Protein AF-A0A1V5XJK2-F1 (afdb_monomer)

Secondary structure (DSSP, 8-state):
--HHHHHHHHHHHHHHHHHHHHHHHHHHHHHHHHHHHHS--HHHHHHHHHHHHTT-SS---EEEEEEEETTEEEEEEEETTEEEEEEEEEEETTEEEEEEEEE-

Solvent-accessible surface area (backbone atoms only — not comparable to full-atom values): 5847 Å² total; per-residue (Å²): 134,66,69,70,60,56,55,55,53,52,56,52,51,51,52,52,51,49,50,51,52,52,50,53,48,52,53,53,53,52,53,45,33,49,46,58,55,72,44,92,51,65,72,57,50,54,44,40,50,41,52,76,35,74,77,53,96,71,65,73,57,46,79,77,46,76,48,76,40,57,52,32,34,40,36,34,30,36,41,98,92,42,78,46,41,28,42,31,32,31,74,54,55,70,42,74,61,75,49,46,43,68,62,129

Structure (mmCIF, N/CA/C/O backbone):
data_AF-A0A1V5XJK2-F1
#
_entry.id   AF-A0A1V5XJK2-F1
#
loop_
_atom_site.group_PDB
_atom_site.id
_atom_site.type_symbol
_atom_site.label_atom_id
_atom_site.label_alt_id
_atom_site.label_comp_id
_atom_site.label_asym_id
_atom_site.label_entity_id
_atom_site.label_seq_id
_atom_site.pdbx_PDB_ins_code
_atom_site.Cartn_x
_atom_site.Cartn_y
_atom_site.Cartn_z
_atom_site.occupancy
_atom_site.B_iso_or_equiv
_atom_site.auth_seq_id
_atom_site.auth_comp_id
_atom_site.auth_asym_id
_atom_site.auth_atom_id
_atom_site.pdbx_PDB_model_num
ATOM 1 N N . MET A 1 1 ? 39.401 5.451 -40.936 1.00 55.19 1 MET A N 1
ATOM 2 C CA . MET A 1 1 ? 38.212 5.851 -40.144 1.00 55.19 1 MET A CA 1
ATOM 3 C C . MET A 1 1 ? 38.719 6.544 -38.882 1.00 55.19 1 MET A C 1
ATOM 5 O O . MET A 1 1 ? 39.539 5.954 -38.197 1.00 55.19 1 MET A O 1
ATOM 9 N N . SER A 1 2 ? 38.384 7.821 -38.654 1.00 58.75 2 SER A N 1
ATOM 10 C CA . SER A 1 2 ? 39.068 8.648 -37.638 1.00 58.75 2 SER A CA 1
ATOM 11 C C . SER A 1 2 ? 38.562 8.351 -36.212 1.00 58.75 2 SER A C 1
ATOM 13 O O . SER A 1 2 ? 37.343 8.380 -36.005 1.00 58.75 2 SER A O 1
ATOM 15 N N . PRO A 1 3 ? 39.447 8.104 -35.225 1.00 63.84 3 PRO A N 1
ATOM 16 C CA . PRO A 1 3 ? 39.074 7.700 -33.861 1.00 63.84 3 PRO A CA 1
ATOM 17 C C . PRO A 1 3 ? 38.183 8.726 -33.139 1.00 63.84 3 PRO A C 1
ATOM 19 O O . PRO A 1 3 ? 37.336 8.356 -32.326 1.00 63.84 3 PRO A O 1
ATOM 22 N N . ALA A 1 4 ? 38.284 10.008 -33.504 1.00 62.50 4 ALA A N 1
ATOM 23 C CA . ALA A 1 4 ? 37.453 11.078 -32.953 1.00 62.50 4 ALA A CA 1
ATOM 24 C C . ALA A 1 4 ? 35.954 10.929 -33.290 1.00 62.50 4 ALA A C 1
ATOM 26 O O . ALA A 1 4 ? 35.105 11.235 -32.455 1.00 62.50 4 ALA A O 1
ATOM 27 N N . ARG A 1 5 ? 35.604 10.411 -34.482 1.00 62.38 5 ARG A N 1
ATOM 28 C CA . ARG A 1 5 ? 34.192 10.168 -34.843 1.00 62.38 5 ARG A CA 1
ATOM 29 C C . ARG A 1 5 ? 33.599 9.008 -34.056 1.00 62.38 5 ARG A C 1
ATOM 31 O O . ARG A 1 5 ? 32.453 9.108 -33.641 1.00 62.38 5 ARG A O 1
ATOM 38 N N . VAL A 1 6 ? 34.386 7.957 -33.820 1.00 62.44 6 VAL A N 1
ATOM 39 C CA . VAL A 1 6 ? 33.953 6.761 -33.081 1.00 62.44 6 VAL A CA 1
ATOM 40 C C . VAL A 1 6 ? 33.641 7.111 -31.622 1.00 62.44 6 VAL A C 1
ATOM 42 O O . VAL A 1 6 ? 32.587 6.733 -31.113 1.00 62.44 6 VAL A O 1
ATOM 45 N N . SER A 1 7 ? 34.502 7.909 -30.980 1.00 64.69 7 SER A N 1
ATOM 46 C CA . SER A 1 7 ? 34.311 8.356 -29.591 1.00 64.69 7 SER A CA 1
ATOM 47 C C . SER A 1 7 ? 33.073 9.255 -29.421 1.00 64.69 7 SER A C 1
ATOM 49 O O . SER A 1 7 ? 32.260 9.050 -28.516 1.00 64.69 7 SER A O 1
ATOM 51 N N . ALA A 1 8 ? 32.848 10.189 -30.354 1.00 66.25 8 ALA A N 1
ATOM 52 C CA . ALA A 1 8 ? 31.674 11.064 -30.328 1.00 66.25 8 ALA A CA 1
ATOM 53 C C . ALA A 1 8 ? 30.355 10.285 -30.495 1.00 66.25 8 ALA A C 1
ATOM 55 O O . ALA A 1 8 ? 29.405 10.518 -29.743 1.00 66.25 8 ALA A O 1
ATOM 56 N N . THR A 1 9 ? 30.299 9.314 -31.414 1.00 69.62 9 THR A N 1
ATOM 57 C CA . THR A 1 9 ? 29.111 8.465 -31.604 1.00 69.62 9 THR A CA 1
ATOM 58 C C . THR A 1 9 ? 28.831 7.556 -30.409 1.00 69.62 9 THR A C 1
ATOM 60 O O . THR A 1 9 ? 27.668 7.394 -30.041 1.00 69.62 9 THR A O 1
ATOM 63 N N . LEU A 1 10 ? 29.871 7.031 -29.746 1.00 67.69 10 LEU A N 1
ATOM 64 C CA . LEU A 1 10 ? 29.720 6.195 -28.550 1.00 67.69 10 LEU A CA 1
ATOM 65 C C . LEU A 1 10 ? 29.047 6.979 -27.409 1.00 67.69 10 LEU A C 1
ATOM 67 O O . LEU A 1 10 ? 28.101 6.498 -26.788 1.00 67.69 10 LEU A O 1
ATOM 71 N N . SER A 1 11 ? 29.474 8.231 -27.203 1.00 74.81 11 SER A N 1
ATOM 72 C CA . SER A 1 11 ? 28.931 9.115 -26.163 1.00 74.81 11 SER 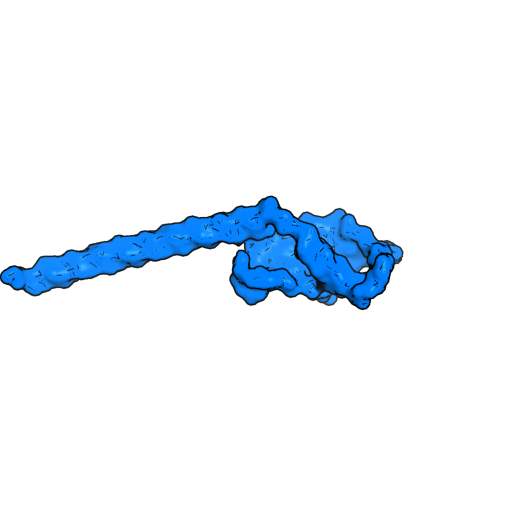A CA 1
ATOM 73 C C . SER A 1 11 ? 27.463 9.506 -26.395 1.00 74.81 11 SER A C 1
ATOM 75 O O . SER A 1 11 ? 26.699 9.674 -25.443 1.00 74.81 11 SER A O 1
ATOM 77 N N . LEU A 1 12 ? 27.040 9.633 -27.660 1.00 76.00 12 LEU A N 1
ATOM 78 C CA . LEU A 1 12 ? 25.659 9.962 -28.015 1.00 76.00 12 LEU A CA 1
ATOM 79 C C . LEU A 1 12 ? 24.734 8.761 -27.778 1.00 76.00 12 LEU A C 1
ATOM 81 O O . LEU A 1 12 ? 23.664 8.920 -27.193 1.00 76.00 12 LEU A O 1
ATOM 85 N N . VAL A 1 13 ? 25.166 7.562 -28.181 1.00 81.56 13 VAL A N 1
ATOM 86 C CA . VAL A 1 13 ? 24.425 6.312 -27.952 1.00 81.56 13 VAL A CA 1
ATOM 87 C C . VAL A 1 13 ? 24.277 6.040 -26.455 1.00 81.56 13 VAL A C 1
ATOM 89 O O . VAL A 1 13 ? 23.175 5.733 -26.013 1.00 81.56 13 VAL A O 1
ATOM 92 N N . GLN A 1 14 ? 25.330 6.246 -25.657 1.00 85.62 14 GLN A N 1
ATOM 93 C CA . GLN A 1 14 ? 25.266 6.119 -24.195 1.00 85.62 14 GLN A CA 1
ATOM 94 C C . GLN A 1 14 ? 24.251 7.079 -23.565 1.00 85.62 14 GLN A C 1
ATOM 96 O O . GLN A 1 14 ? 23.438 6.661 -22.743 1.00 85.62 14 GLN A O 1
ATOM 101 N N . LYS A 1 15 ? 24.243 8.353 -23.980 1.00 88.31 15 LYS A N 1
ATOM 102 C CA . LYS A 1 15 ? 23.260 9.336 -23.496 1.00 88.31 15 LYS A CA 1
ATOM 103 C C . LYS A 1 15 ? 21.833 8.935 -23.863 1.00 88.31 15 LYS A C 1
ATOM 105 O O . LYS A 1 15 ? 20.950 9.012 -23.018 1.00 88.31 15 LYS A O 1
ATOM 110 N N . LYS A 1 16 ? 21.602 8.472 -25.097 1.00 92.12 16 LYS A N 1
ATOM 111 C CA . LYS A 1 16 ? 20.276 8.018 -25.548 1.00 92.12 16 LYS A CA 1
ATOM 112 C C . LYS A 1 16 ? 19.821 6.756 -24.818 1.00 92.12 16 LYS A C 1
ATOM 114 O O . LY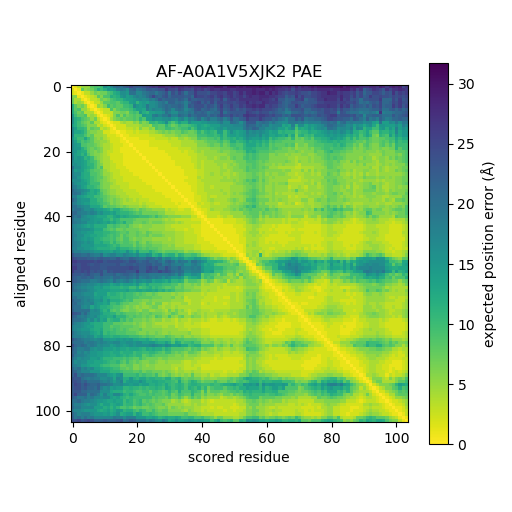S A 1 16 ? 18.676 6.710 -24.384 1.00 92.12 16 LYS A O 1
ATOM 119 N N . ALA A 1 17 ? 20.710 5.783 -24.627 1.00 92.81 17 ALA A N 1
ATOM 120 C CA . ALA A 1 17 ? 20.423 4.576 -23.859 1.00 92.81 17 ALA A CA 1
ATOM 121 C C . ALA A 1 17 ? 20.047 4.918 -22.412 1.00 92.81 17 ALA A C 1
ATOM 123 O O . ALA A 1 17 ? 19.014 4.466 -21.929 1.00 92.81 17 ALA A O 1
ATOM 124 N N . LEU A 1 18 ? 20.818 5.791 -21.754 1.00 93.50 18 LEU A N 1
ATOM 125 C CA . LEU A 1 18 ? 20.507 6.254 -20.403 1.00 93.50 18 LEU A CA 1
ATOM 126 C C . LEU A 1 18 ? 19.154 6.975 -20.346 1.00 93.50 18 LEU A C 1
ATOM 128 O O . LEU A 1 18 ? 18.350 6.679 -19.469 1.00 93.50 18 LEU A O 1
ATOM 132 N N . SER A 1 19 ? 18.867 7.879 -21.288 1.00 93.75 19 SER A N 1
ATOM 133 C CA . SER A 1 19 ? 17.570 8.566 -21.345 1.00 93.75 19 SER A CA 1
ATOM 134 C C . SER A 1 19 ? 16.401 7.596 -21.521 1.00 93.75 19 SER A C 1
ATOM 136 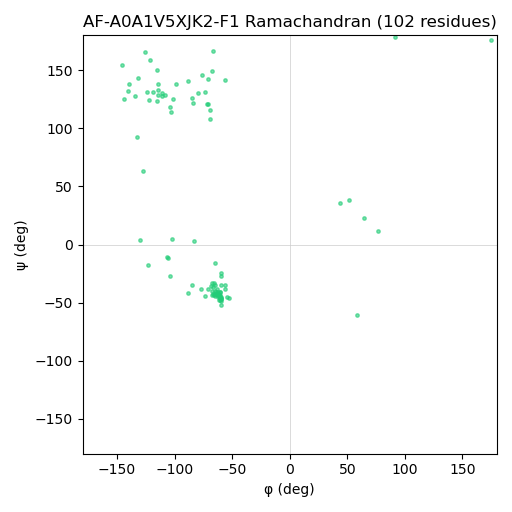O O . SER A 1 19 ? 15.374 7.774 -20.873 1.00 93.75 19 SER A O 1
ATOM 138 N N . ILE A 1 20 ? 16.549 6.567 -22.361 1.00 95.94 20 ILE A N 1
ATOM 139 C CA . ILE A 1 20 ? 15.516 5.540 -22.558 1.00 95.94 20 ILE A CA 1
AT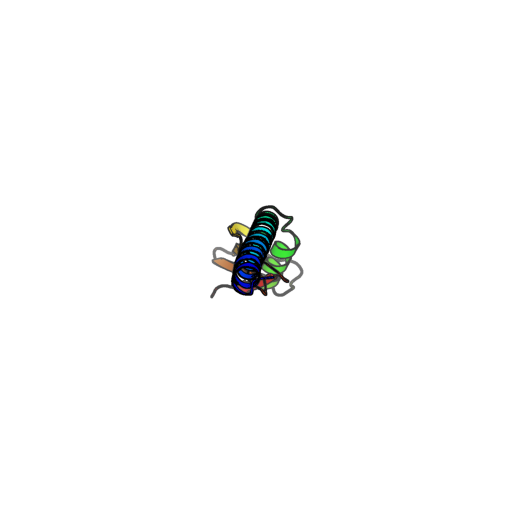OM 140 C C . ILE A 1 20 ? 15.318 4.726 -21.278 1.00 95.94 20 ILE A C 1
ATOM 142 O O . ILE A 1 20 ? 14.178 4.499 -20.883 1.00 95.94 20 ILE A O 1
ATOM 146 N N . ILE A 1 21 ? 16.402 4.331 -20.604 1.00 96.12 21 ILE A N 1
ATOM 147 C CA . ILE A 1 21 ? 16.331 3.606 -19.328 1.00 96.12 21 ILE A CA 1
ATOM 148 C C . ILE A 1 21 ? 15.603 4.448 -18.278 1.00 96.12 21 ILE A C 1
ATOM 150 O O . ILE A 1 21 ? 14.678 3.958 -17.638 1.00 96.12 21 ILE A O 1
ATOM 154 N N . VAL A 1 22 ? 15.973 5.721 -18.125 1.00 96.00 22 VAL A N 1
ATOM 155 C CA . VAL A 1 22 ? 15.323 6.627 -17.168 1.00 96.00 22 VAL A CA 1
ATOM 156 C C . VAL A 1 22 ? 13.843 6.805 -17.504 1.00 96.00 22 VAL A C 1
ATOM 158 O O . VAL A 1 22 ? 13.011 6.698 -16.610 1.00 96.00 22 VAL A O 1
ATOM 161 N N . LEU A 1 23 ? 13.494 7.006 -18.779 1.00 96.31 23 LEU A N 1
ATOM 162 C CA . LEU A 1 23 ? 12.098 7.112 -19.207 1.00 96.31 23 LEU A CA 1
ATOM 163 C C . LEU A 1 23 ? 11.308 5.837 -18.881 1.00 96.31 23 LEU A C 1
ATOM 165 O O . LEU A 1 23 ? 10.210 5.922 -18.335 1.00 96.31 23 LEU A O 1
ATOM 169 N N . ALA A 1 24 ? 11.871 4.666 -19.185 1.00 96.19 24 ALA A N 1
ATOM 170 C CA . ALA A 1 24 ? 11.246 3.384 -18.888 1.00 96.19 24 ALA A CA 1
ATOM 171 C C . ALA A 1 24 ? 11.021 3.211 -17.381 1.00 96.19 24 ALA A C 1
ATOM 173 O O . ALA A 1 24 ? 9.931 2.817 -16.970 1.00 96.19 24 ALA A O 1
ATOM 174 N N . LEU A 1 25 ? 12.007 3.577 -16.553 1.00 94.00 25 LEU A N 1
ATOM 175 C CA . LEU A 1 25 ? 11.850 3.594 -15.102 1.00 94.00 25 LEU A CA 1
ATOM 176 C C . LEU A 1 25 ? 10.715 4.539 -14.697 1.00 94.00 25 LEU A C 1
ATOM 178 O O . LEU A 1 25 ? 9.797 4.096 -14.021 1.00 94.00 25 LEU A O 1
ATOM 182 N N . CYS A 1 26 ? 10.698 5.792 -15.156 1.00 95.12 26 CYS A N 1
ATOM 183 C CA . CYS A 1 26 ? 9.621 6.731 -14.827 1.00 95.12 26 CYS A CA 1
ATOM 184 C C . CYS A 1 26 ? 8.231 6.159 -15.138 1.00 95.12 26 CYS A C 1
ATOM 186 O O . CYS A 1 26 ? 7.355 6.215 -14.280 1.00 95.12 26 CYS A O 1
ATOM 188 N N . VAL A 1 27 ? 8.047 5.548 -16.312 1.00 95.56 27 VAL A N 1
ATOM 189 C CA . VAL A 1 27 ? 6.773 4.913 -16.689 1.00 95.56 27 VAL A CA 1
ATOM 190 C C . VAL A 1 27 ? 6.414 3.772 -15.733 1.00 95.56 27 VAL A C 1
ATOM 192 O O . VAL A 1 27 ? 5.291 3.730 -15.234 1.00 95.56 27 VAL A O 1
ATOM 195 N N . VAL A 1 28 ? 7.358 2.875 -15.429 1.00 92.31 28 VAL A N 1
ATOM 196 C CA . VAL A 1 28 ? 7.135 1.759 -14.492 1.00 92.31 28 VAL A CA 1
ATOM 197 C C . VAL A 1 28 ? 6.772 2.270 -13.096 1.00 92.31 28 VAL A C 1
ATOM 199 O O . VAL A 1 28 ? 5.815 1.784 -12.496 1.00 92.31 28 VAL A O 1
ATOM 202 N N . PHE A 1 29 ? 7.486 3.279 -12.595 1.00 89.00 29 PHE A N 1
ATOM 203 C CA . PHE A 1 29 ? 7.210 3.898 -11.301 1.00 89.00 29 PHE A CA 1
ATOM 204 C C . PHE A 1 29 ? 5.815 4.541 -11.276 1.00 89.00 29 PHE A C 1
ATOM 206 O O . PHE A 1 29 ? 5.067 4.308 -10.331 1.00 89.00 29 PHE A O 1
ATOM 213 N N . T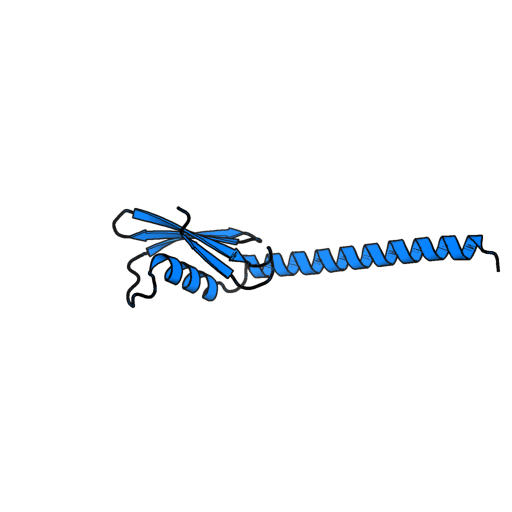HR A 1 30 ? 5.419 5.286 -12.312 1.00 90.62 30 THR A N 1
ATOM 214 C CA . THR A 1 30 ? 4.077 5.887 -12.402 1.00 90.62 30 THR A CA 1
ATOM 215 C C . THR A 1 30 ? 2.970 4.835 -12.428 1.00 90.62 30 THR A C 1
ATOM 217 O O . THR A 1 30 ? 1.964 4.982 -11.740 1.00 90.62 30 THR A O 1
ATOM 220 N N . LEU A 1 31 ? 3.138 3.751 -13.184 1.00 89.81 31 LEU A N 1
ATOM 221 C CA . LEU A 1 31 ? 2.147 2.674 -13.200 1.00 89.81 31 LEU A CA 1
ATOM 222 C C . LEU A 1 31 ? 2.043 1.993 -11.830 1.00 89.81 31 LEU A C 1
ATOM 224 O O . LEU A 1 31 ? 0.938 1.742 -11.350 1.00 89.81 31 LEU A O 1
ATOM 228 N N . ALA A 1 32 ? 3.175 1.759 -11.164 1.00 85.62 32 ALA A N 1
ATOM 229 C CA . ALA A 1 32 ? 3.194 1.174 -9.828 1.00 85.62 32 ALA A CA 1
ATOM 230 C C . ALA A 1 32 ? 2.485 2.061 -8.790 1.00 85.62 32 ALA A C 1
ATOM 232 O O . ALA A 1 32 ? 1.728 1.551 -7.962 1.00 85.62 32 ALA A O 1
ATOM 233 N N . THR A 1 33 ? 2.667 3.387 -8.840 1.00 84.38 33 THR A N 1
ATOM 234 C CA . THR A 1 33 ? 1.967 4.296 -7.920 1.00 84.38 33 THR A CA 1
ATOM 235 C C . THR A 1 33 ? 0.463 4.330 -8.177 1.00 84.38 33 THR A C 1
ATOM 237 O O . THR A 1 33 ? -0.306 4.295 -7.218 1.00 84.38 33 THR A O 1
ATOM 240 N N . VAL A 1 34 ? 0.030 4.322 -9.442 1.00 86.88 34 VAL A N 1
ATOM 241 C CA . VAL A 1 34 ? -1.396 4.243 -9.803 1.00 86.88 34 VAL A CA 1
ATOM 242 C C . VAL A 1 34 ? -2.022 2.962 -9.251 1.00 86.88 34 VAL A C 1
ATOM 244 O O . VAL A 1 34 ? -3.062 3.029 -8.600 1.00 86.88 34 VAL A O 1
ATOM 247 N N . VAL A 1 35 ? -1.372 1.809 -9.425 1.00 85.25 35 VAL A N 1
ATOM 248 C CA . VAL A 1 35 ? -1.868 0.529 -8.891 1.00 85.25 35 VAL A CA 1
ATOM 249 C C . VAL A 1 35 ? -1.917 0.535 -7.360 1.00 85.25 35 VAL A C 1
ATOM 251 O O . VAL A 1 35 ? -2.879 0.042 -6.783 1.00 85.25 35 VAL A O 1
ATOM 254 N N . ASN A 1 36 ? -0.941 1.137 -6.677 1.00 80.81 36 ASN A N 1
ATOM 255 C CA . ASN A 1 36 ? -0.937 1.199 -5.209 1.00 80.81 36 ASN A CA 1
ATOM 256 C C . ASN A 1 36 ? -2.053 2.064 -4.618 1.00 80.81 36 ASN A C 1
ATOM 258 O O . ASN A 1 36 ? -2.538 1.775 -3.522 1.00 80.81 36 ASN A O 1
ATOM 262 N N . VAL A 1 37 ? -2.436 3.129 -5.324 1.00 83.81 37 VAL A N 1
ATOM 263 C CA . VAL A 1 37 ? -3.450 4.082 -4.857 1.00 83.81 37 VAL A CA 1
ATOM 264 C C . VAL A 1 37 ? -4.856 3.647 -5.266 1.00 83.81 37 VAL A C 1
ATOM 266 O O . VAL A 1 37 ? -5.776 3.731 -4.453 1.00 83.81 37 VAL A O 1
ATOM 269 N N . PHE A 1 38 ? -5.026 3.165 -6.499 1.00 85.62 38 PHE A N 1
ATOM 270 C CA . PHE A 1 38 ? -6.339 2.869 -7.083 1.00 85.62 38 PHE A CA 1
ATOM 271 C C . PHE A 1 38 ? -6.658 1.377 -7.200 1.00 85.62 38 PHE A C 1
ATOM 273 O O . PHE A 1 38 ? -7.801 1.031 -7.483 1.00 85.62 38 PHE A O 1
ATOM 280 N N . GLY A 1 39 ? -5.684 0.492 -6.985 1.00 84.25 39 GLY A N 1
ATOM 281 C CA . GLY A 1 39 ? -5.902 -0.951 -7.015 1.00 84.25 39 GLY A CA 1
ATOM 282 C C . GLY A 1 39 ? -6.801 -1.446 -5.883 1.00 84.25 39 GLY A C 1
ATOM 283 O O . GLY A 1 39 ? -7.051 -0.733 -4.898 1.00 84.25 39 GLY A O 1
ATOM 284 N N . ASP A 1 40 ? -7.261 -2.689 -6.031 1.00 84.12 40 ASP A N 1
ATOM 285 C CA . ASP A 1 40 ? -7.982 -3.403 -4.979 1.00 84.12 40 ASP A CA 1
ATOM 286 C C . ASP A 1 40 ? -7.137 -3.452 -3.700 1.00 84.12 40 ASP A C 1
ATOM 288 O O . ASP A 1 40 ? -5.908 -3.538 -3.731 1.00 84.12 40 ASP A O 1
ATOM 292 N N . ASN A 1 41 ? -7.818 -3.312 -2.572 1.00 85.75 41 ASN A N 1
ATOM 293 C CA . ASN A 1 41 ? -7.225 -3.117 -1.269 1.00 85.75 41 ASN A CA 1
ATOM 294 C C . ASN A 1 41 ? -7.755 -4.058 -0.195 1.00 85.75 41 ASN A C 1
ATOM 296 O O . ASN A 1 41 ? -7.390 -3.880 0.968 1.00 85.75 41 ASN A O 1
ATOM 300 N N . GLN A 1 42 ? -8.625 -5.008 -0.552 1.00 88.19 42 GLN A N 1
ATOM 301 C CA . GLN A 1 42 ? -9.181 -5.954 0.417 1.00 88.19 42 GLN A CA 1
ATOM 302 C C . GLN A 1 42 ? -8.066 -6.685 1.172 1.00 88.19 42 GLN A C 1
ATOM 304 O O . GLN A 1 42 ? -8.056 -6.660 2.399 1.00 88.19 42 GLN A O 1
ATOM 309 N N . ASP A 1 43 ? -7.038 -7.161 0.466 1.00 87.44 43 ASP A N 1
ATOM 310 C CA . ASP A 1 43 ? -5.885 -7.832 1.079 1.00 87.44 43 ASP A CA 1
ATOM 311 C C . ASP A 1 43 ? -5.175 -6.978 2.146 1.00 87.44 43 ASP A C 1
ATOM 313 O O . ASP A 1 43 ? -4.717 -7.486 3.169 1.00 87.44 43 ASP A O 1
ATOM 317 N N . VAL A 1 44 ? -5.053 -5.664 1.920 1.00 89.12 44 VAL A N 1
ATOM 318 C CA . VAL A 1 44 ? -4.369 -4.754 2.855 1.00 89.12 44 VAL A CA 1
ATOM 319 C C . VAL A 1 44 ? -5.256 -4.445 4.054 1.00 89.12 44 VAL A C 1
ATOM 321 O O . VAL A 1 44 ? -4.761 -4.393 5.176 1.00 89.12 44 VAL A O 1
ATOM 324 N N . ILE A 1 45 ? -6.561 -4.285 3.826 1.00 89.50 45 ILE A N 1
ATOM 325 C CA . ILE A 1 45 ? -7.550 -4.110 4.892 1.00 89.50 45 ILE A CA 1
ATOM 326 C C . ILE A 1 45 ? -7.543 -5.341 5.802 1.00 89.50 45 ILE A C 1
ATOM 328 O O . ILE A 1 45 ? -7.413 -5.185 7.011 1.00 89.50 45 ILE A O 1
ATOM 332 N N . GLU A 1 46 ? -7.578 -6.551 5.239 1.00 88.31 46 GLU A N 1
ATOM 333 C CA . GLU A 1 46 ? -7.509 -7.795 6.012 1.00 88.31 46 GLU A CA 1
ATOM 334 C C . GLU A 1 46 ? -6.212 -7.907 6.820 1.00 88.31 46 GLU A C 1
ATOM 336 O O . GLU A 1 46 ? -6.222 -8.346 7.970 1.00 88.31 46 GLU A O 1
ATOM 341 N N . LYS A 1 47 ? -5.073 -7.512 6.238 1.00 89.12 47 LYS A N 1
ATO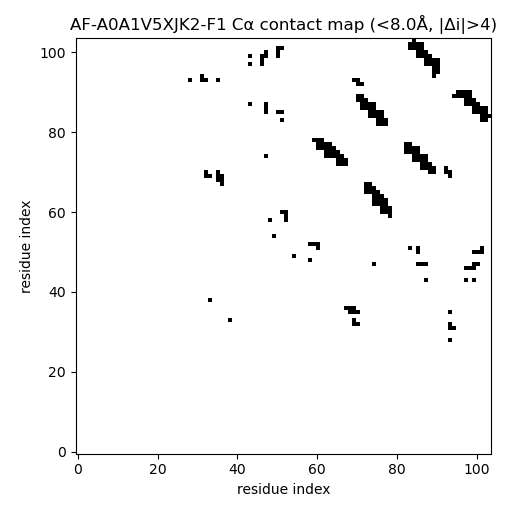M 342 C CA . LYS A 1 47 ? -3.789 -7.475 6.953 1.00 89.12 47 LYS A CA 1
ATOM 343 C C . LYS A 1 47 ? -3.805 -6.451 8.092 1.00 89.12 47 LYS A C 1
ATOM 345 O O . LYS A 1 47 ? -3.287 -6.745 9.168 1.00 89.12 47 LYS A O 1
ATOM 350 N N . ALA A 1 48 ? -4.416 -5.286 7.883 1.00 90.31 48 ALA A N 1
ATOM 351 C CA . ALA A 1 48 ? -4.543 -4.262 8.912 1.00 90.31 48 ALA A CA 1
ATOM 352 C C . ALA A 1 48 ? -5.466 -4.724 10.052 1.00 90.31 48 ALA A C 1
ATOM 354 O O . ALA A 1 48 ? -5.115 -4.597 11.221 1.00 90.31 48 ALA A O 1
ATOM 355 N N . GLU A 1 49 ? -6.598 -5.345 9.722 1.00 88.56 49 GLU A N 1
ATOM 356 C CA . GLU A 1 49 ? -7.516 -5.939 10.698 1.00 88.56 49 GLU A CA 1
ATOM 357 C C . GLU A 1 49 ? -6.836 -7.049 11.503 1.00 88.56 49 GLU A C 1
ATOM 359 O O . GLU A 1 49 ? -6.940 -7.070 12.729 1.00 88.56 49 GLU A O 1
ATOM 364 N N . LYS A 1 50 ? -6.057 -7.927 10.856 1.00 88.38 50 LYS A N 1
ATOM 365 C CA . LYS A 1 50 ? -5.254 -8.953 11.546 1.00 88.38 50 LYS A CA 1
ATOM 366 C C . LYS A 1 50 ? -4.242 -8.344 12.521 1.00 88.38 50 LYS A C 1
ATOM 368 O O . LYS A 1 50 ? -4.015 -8.934 13.577 1.00 88.38 50 LYS A O 1
ATOM 373 N N . ALA A 1 51 ? -3.670 -7.180 12.202 1.00 88.44 51 ALA A N 1
ATOM 374 C CA . ALA A 1 51 ? -2.720 -6.488 13.073 1.00 88.44 51 ALA A CA 1
ATOM 375 C C . ALA A 1 51 ? -3.374 -5.942 14.356 1.00 88.44 51 ALA A C 1
ATOM 377 O O . ALA A 1 51 ? -2.753 -6.001 15.415 1.00 88.44 51 ALA A O 1
ATOM 378 N N . VAL A 1 52 ? -4.625 -5.464 14.290 1.00 88.00 52 VAL A N 1
ATOM 379 C CA . VAL A 1 52 ? -5.363 -4.966 15.474 1.00 88.00 52 VAL A CA 1
ATOM 380 C C . VAL A 1 52 ? -6.051 -6.090 16.242 1.00 88.00 52 VAL A C 1
ATOM 382 O O . VAL A 1 52 ? -6.163 -6.040 17.463 1.00 88.00 52 VAL A O 1
ATOM 385 N N . CYS A 1 53 ? -6.542 -7.105 15.536 1.00 85.06 53 CYS A N 1
ATOM 386 C CA . CYS A 1 53 ? -7.409 -8.127 16.106 1.00 85.06 53 CYS A CA 1
ATOM 387 C C . CYS A 1 53 ? -6.702 -9.451 16.407 1.00 85.06 53 CYS A C 1
ATOM 389 O O . CYS A 1 53 ? -7.373 -10.384 16.821 1.00 85.06 53 CYS A O 1
ATOM 391 N N . TRP A 1 54 ? -5.381 -9.572 16.233 1.00 79.00 54 TRP A N 1
ATOM 392 C CA . TRP A 1 54 ? -4.579 -10.746 16.639 1.00 79.00 54 TRP A CA 1
ATOM 393 C C . TRP A 1 54 ? -5.213 -12.120 16.315 1.00 79.00 54 TRP A C 1
ATOM 395 O O . TRP A 1 54 ? -5.069 -13.075 17.075 1.00 79.00 54 TRP A O 1
ATOM 405 N N . ASN A 1 55 ? -5.914 -12.237 15.182 1.00 65.38 55 ASN A N 1
ATOM 406 C CA . ASN A 1 55 ? -6.633 -13.442 14.738 1.00 65.38 55 ASN A CA 1
ATOM 407 C C . ASN A 1 55 ? -7.831 -13.908 15.604 1.00 65.38 55 ASN A C 1
ATOM 409 O O . ASN A 1 55 ? -8.213 -15.076 15.513 1.00 65.38 55 ASN A O 1
ATOM 413 N N . VAL A 1 56 ? -8.476 -13.048 16.405 1.00 71.44 56 VAL A N 1
ATOM 414 C CA . VAL A 1 56 ? -9.798 -13.398 16.972 1.00 71.44 56 VAL A CA 1
ATOM 415 C C . VAL A 1 56 ? -10.890 -13.386 15.900 1.00 71.44 56 VAL A C 1
ATOM 417 O O . VAL A 1 56 ? -10.920 -12.528 15.023 1.00 71.44 56 VAL A O 1
ATOM 420 N N . SER A 1 57 ? -11.832 -14.328 16.008 1.00 64.31 57 SER A N 1
ATOM 421 C CA . SER A 1 57 ? -12.913 -14.559 15.037 1.00 64.31 57 SER A CA 1
ATOM 422 C C . SER A 1 57 ? -13.927 -13.417 14.908 1.00 64.31 57 SER A C 1
ATOM 424 O O . SER A 1 57 ? -14.684 -13.385 13.941 1.00 64.31 57 SER A O 1
ATOM 426 N N . GLN A 1 58 ? -13.964 -12.484 15.864 1.00 68.38 58 GLN A N 1
ATOM 427 C CA . GLN A 1 58 ? -14.818 -11.297 15.825 1.00 68.38 58 GLN A CA 1
ATOM 428 C C . GLN A 1 58 ? -14.003 -10.050 16.176 1.00 68.38 58 GLN A C 1
ATOM 430 O O . GLN A 1 58 ? -13.850 -9.689 17.345 1.00 68.38 58 GLN A O 1
ATOM 435 N N . CYS A 1 59 ? -13.477 -9.389 15.146 1.00 72.44 59 CYS A N 1
ATOM 436 C CA . CYS A 1 59 ? -12.793 -8.110 15.275 1.00 72.44 59 CYS A CA 1
ATOM 437 C C . CYS A 1 59 ? -13.817 -7.022 15.639 1.00 72.44 59 CYS A C 1
ATOM 439 O O . CYS A 1 59 ? -14.664 -6.658 14.829 1.00 72.44 59 CYS A O 1
ATOM 441 N N . LYS A 1 60 ? -13.786 -6.530 16.886 1.00 80.06 60 LYS A N 1
ATOM 442 C CA . LYS A 1 60 ? -14.722 -5.493 17.379 1.00 80.06 60 LYS A CA 1
ATOM 443 C C . LYS A 1 60 ? -14.304 -4.064 17.019 1.00 80.06 60 LYS A C 1
ATOM 445 O O . LYS A 1 60 ? -14.946 -3.113 17.457 1.00 80.06 60 LYS A O 1
ATOM 450 N N . TYR A 1 61 ? -13.214 -3.919 16.278 1.00 81.62 61 TYR A N 1
ATOM 451 C CA . TYR A 1 61 ? -12.707 -2.634 15.836 1.00 81.62 61 TYR A CA 1
ATOM 452 C C . TYR A 1 61 ? -13.428 -2.209 14.562 1.00 81.62 61 TYR A C 1
ATOM 454 O O . TYR A 1 61 ? -13.389 -2.907 13.552 1.00 81.62 61 TYR A O 1
ATOM 462 N N . ALA A 1 62 ? -14.082 -1.052 14.606 1.00 85.50 62 ALA A N 1
ATOM 463 C CA . ALA A 1 62 ? -14.662 -0.437 13.427 1.00 85.50 62 ALA A CA 1
ATOM 464 C C . ALA A 1 62 ? -13.581 0.377 12.711 1.00 85.50 62 ALA A C 1
ATOM 466 O O . ALA A 1 62 ? -12.947 1.240 13.315 1.00 85.50 62 ALA A O 1
ATOM 467 N N . LYS A 1 63 ? -13.369 0.126 11.418 1.00 88.56 63 LYS A N 1
ATOM 468 C CA . LYS A 1 63 ? -12.528 0.993 10.585 1.00 88.56 63 LYS A CA 1
ATOM 469 C C . LYS A 1 63 ? -13.240 2.331 10.385 1.00 88.56 63 LYS A C 1
ATOM 471 O O . LYS A 1 63 ? -14.294 2.370 9.753 1.00 88.56 63 LYS A O 1
ATOM 476 N N . THR A 1 64 ? -12.658 3.412 10.889 1.00 90.44 64 THR A N 1
ATOM 477 C CA . THR A 1 64 ? -13.247 4.760 10.842 1.00 90.44 64 THR A CA 1
ATOM 478 C C . THR A 1 64 ? -12.595 5.653 9.794 1.00 90.44 64 THR A C 1
ATOM 480 O O . THR A 1 64 ? -13.256 6.534 9.250 1.00 90.44 64 THR A O 1
ATOM 483 N N . SER A 1 65 ? -11.325 5.410 9.459 1.00 90.75 65 SER A N 1
ATOM 484 C CA . SER A 1 65 ? -10.599 6.182 8.448 1.00 90.75 65 SER A CA 1
ATOM 485 C C . SER A 1 65 ? -9.608 5.319 7.672 1.00 90.75 65 SER A C 1
ATOM 487 O O . SER A 1 65 ? -9.126 4.292 8.154 1.00 90.75 65 SER A O 1
ATOM 489 N N . MET A 1 66 ? -9.313 5.746 6.445 1.00 91.62 66 MET A N 1
ATOM 490 C CA . MET A 1 66 ? -8.293 5.157 5.587 1.00 91.62 66 MET A CA 1
ATOM 491 C C . MET A 1 66 ? -7.611 6.253 4.774 1.00 91.62 66 MET A C 1
ATOM 493 O O . MET A 1 66 ? -8.264 6.979 4.026 1.00 91.62 66 MET A O 1
ATOM 497 N N . ILE A 1 67 ? -6.286 6.315 4.864 1.00 90.69 67 ILE A N 1
ATOM 498 C CA . ILE A 1 67 ? -5.443 7.194 4.058 1.00 90.69 67 ILE A CA 1
ATOM 499 C C . ILE A 1 67 ? -4.561 6.315 3.181 1.00 90.69 67 ILE A C 1
ATOM 501 O O . ILE A 1 67 ? -3.818 5.473 3.680 1.00 90.69 67 ILE A O 1
ATOM 505 N N . ARG A 1 68 ? -4.629 6.509 1.861 1.00 88.88 68 ARG A N 1
ATOM 506 C CA . ARG A 1 68 ? -3.808 5.774 0.891 1.00 88.88 68 ARG A CA 1
ATOM 507 C C . ARG A 1 68 ? -2.791 6.716 0.266 1.00 88.88 68 ARG A C 1
ATOM 509 O O . ARG A 1 68 ? -3.143 7.784 -0.226 1.00 88.88 68 ARG A O 1
ATOM 516 N N . THR A 1 69 ? -1.534 6.298 0.259 1.00 85.25 69 THR A N 1
ATOM 517 C CA . THR A 1 69 ? -0.429 7.003 -0.395 1.00 85.25 69 THR A CA 1
ATOM 518 C C . THR A 1 69 ? 0.287 6.053 -1.358 1.00 85.25 69 THR A C 1
ATOM 520 O O . THR A 1 69 ? 0.121 4.834 -1.261 1.00 85.25 69 THR A O 1
ATOM 523 N N . PRO A 1 70 ? 1.130 6.564 -2.272 1.00 80.38 70 PRO A N 1
ATOM 524 C CA . PRO A 1 70 ? 1.895 5.706 -3.176 1.00 80.38 70 PRO A CA 1
ATOM 525 C C . PRO A 1 70 ? 2.840 4.712 -2.477 1.00 80.38 70 PRO A C 1
ATOM 527 O O . PRO A 1 70 ? 3.179 3.685 -3.067 1.00 80.38 70 PRO A O 1
ATOM 530 N N . ILE A 1 71 ? 3.265 5.024 -1.245 1.00 82.56 71 ILE A N 1
ATOM 531 C CA . ILE A 1 71 ? 4.279 4.278 -0.479 1.00 82.56 71 ILE A CA 1
ATOM 532 C C . ILE A 1 71 ? 3.696 3.434 0.665 1.00 82.56 71 ILE A C 1
ATOM 534 O O . ILE A 1 71 ? 4.389 2.605 1.253 1.00 82.56 71 ILE A O 1
ATOM 538 N N . GLY A 1 72 ? 2.425 3.632 1.007 1.00 86.38 72 GLY A N 1
ATOM 539 C CA . GLY A 1 72 ? 1.814 2.977 2.156 1.00 86.38 72 GLY A CA 1
ATOM 540 C C . GLY A 1 72 ? 0.402 3.461 2.425 1.00 86.38 72 GLY A C 1
ATOM 541 O O . GLY A 1 72 ? -0.116 4.353 1.750 1.00 86.38 72 GLY A O 1
ATOM 542 N N . GLN A 1 73 ? -0.232 2.845 3.409 1.00 90.69 73 GLN A N 1
ATOM 543 C CA . GLN A 1 73 ? -1.609 3.119 3.772 1.00 90.69 73 GLN A CA 1
ATOM 544 C C . GLN A 1 73 ? -1.750 3.122 5.284 1.00 90.69 73 GLN A C 1
ATOM 546 O O . GLN A 1 73 ? -1.188 2.259 5.953 1.00 90.69 73 GLN A O 1
ATOM 551 N N . THR A 1 74 ? -2.511 4.075 5.800 1.00 92.75 74 THR A N 1
ATOM 552 C CA . THR A 1 74 ? -2.811 4.185 7.225 1.00 92.75 74 THR A CA 1
ATOM 553 C C . THR A 1 74 ? -4.296 3.941 7.427 1.00 92.75 74 THR A C 1
ATOM 555 O O . THR A 1 74 ? -5.129 4.495 6.705 1.00 92.75 74 THR A O 1
ATOM 558 N N . PHE A 1 75 ? -4.625 3.104 8.400 1.00 93.56 75 PHE A N 1
ATOM 559 C CA . PHE A 1 75 ? -5.988 2.773 8.784 1.00 93.56 75 PHE A CA 1
ATOM 560 C C . PHE A 1 75 ? -6.209 3.198 10.224 1.00 93.56 75 PHE A C 1
ATOM 562 O O . PHE A 1 75 ? -5.417 2.851 11.096 1.00 93.56 75 PHE A O 1
ATOM 569 N N . THR A 1 76 ? -7.304 3.903 10.477 1.00 91.94 76 THR A N 1
ATOM 570 C CA . THR A 1 76 ? -7.736 4.202 11.841 1.00 91.94 76 THR A CA 1
ATOM 571 C C . THR A 1 76 ? -8.858 3.246 12.201 1.00 91.94 76 THR A C 1
ATOM 573 O O . THR A 1 76 ? -9.862 3.138 11.489 1.00 91.94 76 THR A O 1
ATOM 576 N N . PHE A 1 77 ? -8.670 2.549 13.310 1.00 90.94 77 PHE A N 1
ATOM 577 C CA . PHE A 1 77 ? -9.620 1.620 13.890 1.00 90.94 77 PHE A CA 1
ATOM 578 C C . PHE A 1 77 ? -10.087 2.149 15.239 1.00 90.94 77 PHE A C 1
ATOM 580 O O . PHE A 1 77 ? -9.279 2.631 16.027 1.00 90.94 77 PHE A O 1
ATOM 587 N N . GLU A 1 78 ? -11.376 2.036 15.532 1.00 89.50 78 GLU A N 1
ATOM 588 C CA . GLU A 1 78 ? -11.945 2.457 16.807 1.00 89.50 78 GLU A CA 1
ATOM 589 C C . GLU A 1 78 ? -12.682 1.299 17.483 1.00 89.50 78 GLU A C 1
ATOM 591 O O . GLU A 1 78 ? -13.505 0.619 16.866 1.00 89.50 78 GLU A O 1
ATOM 596 N N . ALA A 1 79 ? -12.394 1.073 18.764 1.00 86.62 79 ALA A N 1
ATOM 597 C CA . ALA A 1 79 ? -13.146 0.154 19.609 1.00 86.62 79 ALA A CA 1
ATOM 598 C C . ALA A 1 79 ? -13.307 0.741 21.009 1.00 86.62 79 ALA A C 1
ATOM 600 O O . ALA A 1 79 ? -12.338 1.185 21.625 1.00 86.62 79 ALA A O 1
ATOM 601 N N . SER A 1 80 ? -14.535 0.714 21.533 1.00 84.69 80 SER A N 1
ATOM 602 C CA . SER A 1 80 ? -14.840 1.140 22.908 1.00 84.69 80 SER A CA 1
ATOM 603 C C . SER A 1 80 ? -14.294 2.538 23.261 1.00 84.69 80 SER A C 1
ATOM 605 O O . SER A 1 80 ? -13.812 2.749 24.373 1.00 84.69 80 SER A O 1
ATOM 607 N N . GLY A 1 81 ? -14.348 3.480 22.309 1.00 83.06 81 GLY A N 1
ATOM 608 C CA . GLY A 1 81 ? -13.880 4.862 22.474 1.00 83.06 81 GLY A CA 1
ATOM 609 C C . GLY A 1 81 ? -12.359 5.045 22.424 1.00 83.06 81 GLY A C 1
ATOM 610 O O . GLY A 1 81 ? -11.865 6.110 22.787 1.00 83.06 81 GLY A O 1
ATOM 611 N N . LYS A 1 82 ? -11.601 4.020 22.014 1.00 84.31 82 LYS A N 1
ATOM 612 C CA . LYS A 1 82 ? -10.157 4.112 21.766 1.00 84.31 82 LYS A CA 1
ATOM 613 C C . LYS A 1 82 ? -9.872 3.987 20.277 1.00 84.31 82 LYS A C 1
ATOM 615 O O . LYS A 1 82 ? -10.290 3.010 19.657 1.00 84.31 82 LYS A O 1
ATOM 620 N N . SER A 1 83 ? -9.119 4.943 19.742 1.00 89.00 83 SER A N 1
ATOM 621 C CA . SER A 1 83 ? -8.573 4.898 18.388 1.00 89.00 83 SER A CA 1
ATOM 622 C C . SER A 1 83 ? -7.215 4.195 18.375 1.00 89.00 83 SER A C 1
ATOM 624 O O . SER A 1 83 ? -6.391 4.379 19.269 1.00 89.00 83 SER A O 1
ATOM 626 N N . THR A 1 84 ? -6.973 3.391 17.352 1.00 89.56 84 THR A N 1
ATOM 627 C CA . THR A 1 84 ? -5.708 2.709 17.086 1.00 89.56 84 THR A CA 1
ATOM 628 C C . THR A 1 84 ? -5.386 2.884 15.613 1.00 89.56 84 THR A C 1
ATOM 630 O O . THR A 1 84 ? -6.231 2.615 14.758 1.00 89.56 84 THR A O 1
ATOM 633 N N . GLU A 1 85 ? -4.181 3.350 15.314 1.00 92.75 85 GLU A N 1
ATOM 634 C CA . GLU A 1 85 ? -3.726 3.525 13.940 1.00 92.75 85 GLU A CA 1
ATOM 635 C C . GLU A 1 85 ? -2.864 2.339 13.519 1.00 92.75 85 GLU A C 1
ATOM 637 O O . GLU A 1 85 ? -2.056 1.818 14.286 1.00 92.75 85 GLU A O 1
ATOM 642 N N . VAL A 1 86 ? -3.069 1.878 12.291 1.00 92.94 86 VAL A N 1
ATOM 643 C CA . VAL A 1 86 ? -2.290 0.809 11.675 1.00 92.94 86 VAL A CA 1
ATOM 644 C C . VAL A 1 86 ? -1.675 1.336 10.406 1.00 92.94 86 VAL A C 1
ATOM 646 O O . VAL A 1 86 ? -2.385 1.779 9.501 1.00 92.94 86 VAL A O 1
ATOM 649 N N . VAL A 1 87 ? -0.358 1.225 10.311 1.00 93.06 87 VAL A N 1
ATOM 650 C CA . VAL A 1 87 ? 0.388 1.611 9.122 1.00 93.06 87 VAL A CA 1
ATOM 651 C C . VAL A 1 87 ? 0.793 0.359 8.367 1.00 93.06 87 VAL A C 1
ATOM 653 O O . VAL A 1 87 ? 1.551 -0.476 8.854 1.00 93.06 87 VAL A O 1
ATOM 656 N N . CYS A 1 88 ? 0.303 0.252 7.140 1.00 91.12 88 CYS A N 1
ATOM 657 C CA . CYS A 1 88 ? 0.651 -0.786 6.188 1.00 91.12 88 CYS A CA 1
ATOM 658 C C . CYS A 1 88 ? 1.617 -0.229 5.138 1.00 91.12 88 CYS A C 1
ATOM 660 O O . CYS A 1 88 ? 1.246 0.620 4.322 1.00 91.12 88 CYS A O 1
ATOM 662 N N . ARG A 1 89 ? 2.859 -0.719 5.113 1.00 90.00 89 ARG A N 1
ATOM 663 C CA . ARG A 1 89 ? 3.881 -0.325 4.123 1.00 90.00 89 ARG A CA 1
ATOM 664 C C . ARG A 1 89 ? 4.263 -1.503 3.246 1.00 90.00 89 ARG A C 1
ATOM 666 O O . ARG A 1 89 ? 4.218 -2.650 3.685 1.00 90.00 89 ARG A O 1
ATOM 673 N N . ARG A 1 90 ? 4.657 -1.225 2.003 1.00 84.50 90 ARG A N 1
ATOM 674 C CA . ARG A 1 90 ? 5.242 -2.252 1.134 1.00 84.50 90 A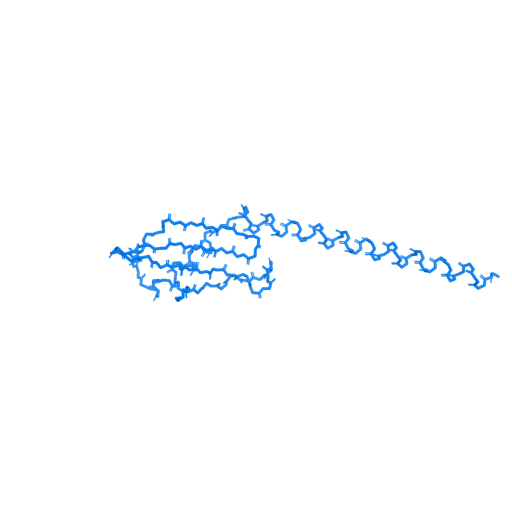RG A CA 1
ATOM 675 C C . ARG A 1 90 ? 6.685 -2.543 1.535 1.00 84.50 90 ARG A C 1
ATOM 677 O O . ARG A 1 90 ? 7.419 -1.626 1.897 1.00 84.50 90 ARG A O 1
ATOM 684 N N . ALA A 1 91 ? 7.098 -3.801 1.393 1.00 76.56 91 ALA A N 1
ATOM 685 C CA . ALA A 1 91 ? 8.448 -4.259 1.721 1.00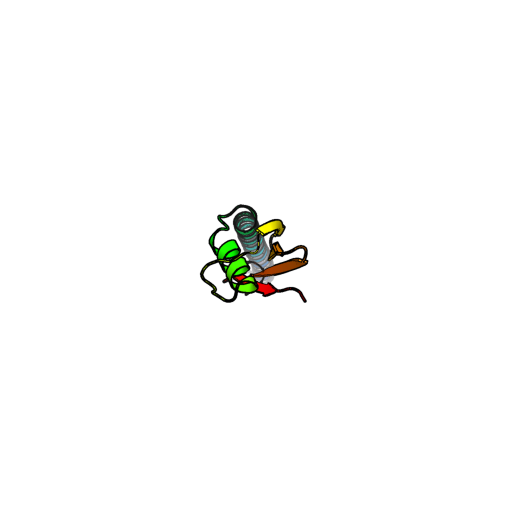 76.56 91 ALA A CA 1
ATOM 686 C C . ALA A 1 91 ? 9.570 -3.495 0.981 1.00 76.56 91 ALA A C 1
ATOM 688 O O . ALA A 1 91 ? 10.623 -3.249 1.562 1.00 76.56 91 ALA A O 1
ATOM 689 N N . PHE A 1 92 ? 9.349 -3.074 -0.271 1.00 71.44 92 PHE A N 1
ATOM 690 C CA . PHE A 1 92 ? 10.328 -2.340 -1.084 1.00 71.44 92 PHE A CA 1
ATOM 691 C C . PHE A 1 92 ? 9.749 -1.046 -1.666 1.00 71.44 92 PHE A C 1
ATOM 693 O O . PHE A 1 92 ? 9.655 -0.915 -2.886 1.00 71.44 92 PHE A O 1
ATOM 700 N N . ILE A 1 93 ? 9.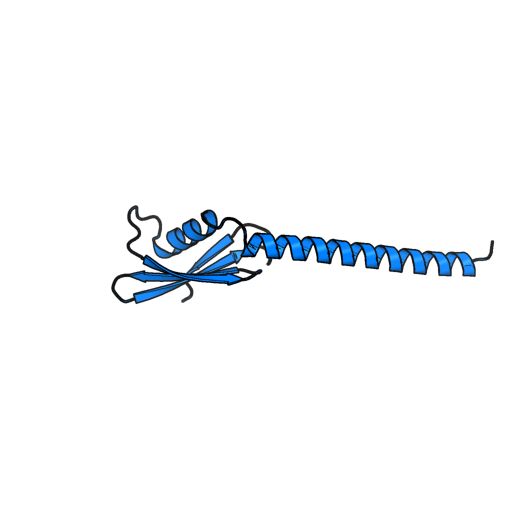371 -0.093 -0.801 1.00 69.75 93 ILE A N 1
ATOM 701 C CA . ILE A 1 93 ? 8.802 1.245 -1.101 1.00 69.75 93 ILE A CA 1
ATOM 702 C C . ILE A 1 93 ? 7.499 1.192 -1.925 1.00 69.75 93 ILE A C 1
ATOM 704 O O . ILE A 1 93 ? 6.458 1.647 -1.469 1.00 69.75 93 ILE A O 1
ATOM 708 N N . ILE A 1 94 ? 7.550 0.639 -3.135 1.00 65.62 94 ILE A N 1
ATOM 709 C CA . ILE A 1 94 ? 6.477 0.574 -4.133 1.00 65.62 94 ILE A CA 1
ATOM 710 C C . ILE A 1 94 ? 6.172 -0.867 -4.556 1.00 65.62 94 ILE A C 1
ATOM 712 O O . ILE A 1 94 ? 5.101 -1.120 -5.103 1.00 65.62 94 ILE A O 1
ATOM 716 N N . LEU A 1 95 ? 7.081 -1.811 -4.292 1.00 67.62 95 LEU A N 1
ATOM 717 C CA . LEU A 1 95 ? 6.966 -3.218 -4.680 1.00 67.62 95 LEU A CA 1
ATOM 718 C C . LEU A 1 95 ? 7.030 -4.142 -3.455 1.00 67.62 95 LEU A C 1
ATOM 720 O O . LEU A 1 95 ? 7.547 -3.774 -2.401 1.00 67.62 95 LEU A O 1
ATOM 724 N N . GLY A 1 96 ? 6.506 -5.357 -3.607 1.00 75.69 96 GLY A N 1
ATOM 725 C CA . GLY A 1 96 ? 6.495 -6.383 -2.562 1.00 75.69 96 GLY A CA 1
ATOM 726 C C . GLY A 1 96 ? 5.242 -6.379 -1.687 1.00 75.69 96 GLY A C 1
ATOM 727 O O . GLY A 1 96 ? 4.326 -5.571 -1.869 1.00 75.69 96 GLY A O 1
ATOM 728 N N . GLU A 1 97 ? 5.196 -7.327 -0.753 1.00 80.25 97 GLU A N 1
ATOM 729 C CA . GLU A 1 97 ? 4.061 -7.508 0.148 1.00 80.25 97 GLU A CA 1
ATOM 730 C C . GLU A 1 97 ? 3.898 -6.349 1.135 1.00 80.25 97 GLU A C 1
ATOM 732 O O . GLU A 1 97 ? 4.871 -5.719 1.553 1.00 80.25 97 GLU A O 1
ATOM 737 N N . TYR A 1 98 ? 2.647 -6.088 1.517 1.00 84.25 98 TYR A N 1
ATOM 738 C CA . TYR A 1 98 ? 2.336 -5.205 2.634 1.00 84.25 98 TYR A CA 1
ATOM 739 C C . TYR A 1 98 ? 2.656 -5.881 3.968 1.00 84.25 98 TYR A C 1
ATOM 741 O O . TYR A 1 98 ? 2.209 -7.009 4.202 1.00 84.25 98 TYR A O 1
ATOM 749 N N . SER A 1 99 ? 3.365 -5.150 4.827 1.00 87.44 99 SER A N 1
ATOM 750 C CA . SER A 1 99 ? 3.495 -5.403 6.262 1.00 87.44 99 SER A CA 1
ATOM 751 C C . SER A 1 99 ? 2.712 -4.330 7.012 1.00 87.44 99 SER A C 1
ATOM 753 O O . SER A 1 99 ? 2.878 -3.145 6.712 1.00 87.44 99 SER A O 1
ATOM 755 N N . CYS A 1 100 ? 1.844 -4.742 7.935 1.00 90.88 100 CYS A N 1
ATOM 756 C CA . CYS A 1 100 ? 0.986 -3.856 8.717 1.00 90.88 100 CYS A CA 1
ATOM 757 C C . CYS A 1 100 ? 1.375 -3.919 10.190 1.00 90.88 100 CYS A C 1
ATOM 759 O O . CYS A 1 100 ? 1.442 -5.005 10.765 1.00 90.88 100 CYS A O 1
ATOM 761 N N . GLU A 1 101 ? 1.593 -2.757 10.793 1.00 90.75 101 GLU A N 1
ATOM 762 C CA . GLU A 1 101 ? 1.984 -2.625 12.193 1.00 90.75 101 GLU A CA 1
ATOM 763 C C . GLU A 1 101 ? 1.101 -1.585 12.879 1.00 90.75 101 GLU A C 1
ATOM 765 O O . GLU A 1 101 ? 0.718 -0.584 12.271 1.00 90.75 101 GLU A O 1
ATOM 770 N N . VAL A 1 102 ? 0.763 -1.834 14.145 1.00 89.50 102 VAL A N 1
ATOM 771 C CA . VAL A 1 102 ? 0.069 -0.849 14.980 1.00 89.50 102 VAL A CA 1
ATOM 772 C C . VAL A 1 102 ? 1.054 0.272 15.303 1.00 89.50 102 VAL A C 1
ATOM 774 O O . VAL A 1 102 ? 2.113 0.016 15.883 1.00 89.50 102 VAL A O 1
ATOM 777 N N . GLU A 1 103 ? 0.712 1.498 14.918 1.00 82.75 103 GLU A N 1
ATOM 778 C CA . GLU A 1 103 ? 1.485 2.685 15.267 1.00 82.75 103 GLU A CA 1
ATOM 779 C C . GLU A 1 103 ? 1.274 2.963 16.764 1.00 82.75 103 GLU A C 1
ATOM 781 O O . GLU A 1 103 ? 0.138 3.026 17.241 1.00 82.75 103 GLU A O 1
ATOM 786 N N . LYS A 1 104 ? 2.380 2.969 17.520 1.00 61.84 104 LYS A N 1
ATOM 787 C CA . LYS A 1 104 ? 2.386 3.062 18.988 1.00 61.84 104 LYS A CA 1
ATOM 788 C C . LYS A 1 104 ? 2.142 4.476 19.486 1.00 61.84 104 LYS A C 1
ATOM 790 O O . LYS A 1 104 ? 2.753 5.403 18.912 1.00 61.84 104 LYS A O 1
#

Nearest PDB structures (foldseek):
  4bp9-assembly6_F  TM=7.335E-01  e=2.820E+00  Trypanosoma brucei

Radius of gyration: 22.64 Å; Cα contacts (8 Å, |Δi|>4): 127; chains: 1; bounding box: 54×26×63 Å

Foldseek 3Di:
DDVVVVVVVVVVVVVVVVVVVVVVVVVVLVVLLCCQQPNDCPVVVVLQLCQQVVPDPDRQWDFDDWDTGQFWIKTWTDHPRDIWIKIWGAPPRRDHDTHIHIDD

Sequence (104 aa):
MSPARVSATLSLVQKKALSIIVLALCVVFTLATVVNVFGDNQDVIEKAEKAVCWNVSQCKYAKTSMIRTPIGQTFTFEASGKSTEVVCRRAFIILGEYSCEVEK

pLDDT: mean 83.6, std 10.05, range [55.19, 96.31]

Mean predicted aligned error: 8.78 Å